Protein AF-A0A957HAY8-F1 (afdb_monomer_lite)

Sequence (74 aa):
MLQLGAPFSLDEIRDSFAQEHPAVHAFFAAIPPEQFFAAPPEIWSPADNLAHLIKSCQPVLLGLKLPRLALRMR

pLDDT: mean 86.29, std 14.27, range [41.53, 98.12]

Structure (mmCIF, N/CA/C/O backbone):
data_AF-A0A957HAY8-F1
#
_entry.id   AF-A0A957HAY8-F1
#
loop_
_atom_site.group_PDB
_atom_site.id
_atom_site.type_symbol
_atom_site.label_atom_id
_atom_site.label_alt_id
_atom_site.label_comp_id
_atom_site.label_asym_id
_atom_site.label_entity_id
_atom_site.label_seq_id
_atom_site.pdbx_PDB_ins_code
_atom_site.Cartn_x
_atom_site.Cartn_y
_atom_site.Cartn_z
_atom_site.occupancy
_atom_site.B_iso_or_equiv
_atom_site.auth_seq_id
_atom_site.auth_comp_id
_atom_site.auth_asym_id
_atom_site.auth_atom_id
_atom_site.pdbx_PDB_model_num
ATOM 1 N N . MET A 1 1 ? -13.196 21.417 0.606 1.00 41.53 1 MET A N 1
ATOM 2 C CA . MET A 1 1 ? -13.626 20.470 1.656 1.00 41.53 1 MET A CA 1
ATOM 3 C C . MET A 1 1 ? -13.668 19.103 0.991 1.00 41.53 1 MET A C 1
ATOM 5 O O . MET A 1 1 ? -14.393 18.972 0.015 1.00 41.53 1 MET A O 1
ATOM 9 N N . LEU A 1 2 ? -12.812 18.152 1.383 1.00 46.22 2 LEU A N 1
ATOM 10 C CA . LEU A 1 2 ? -12.847 16.792 0.827 1.00 46.22 2 LEU A CA 1
ATOM 11 C C . LEU A 1 2 ? -14.173 16.156 1.248 1.00 46.22 2 LEU A C 1
ATOM 13 O O . LEU A 1 2 ? -14.386 15.883 2.428 1.00 46.22 2 LEU A O 1
ATOM 17 N N . GLN A 1 3 ? -15.087 16.012 0.296 1.00 46.75 3 GLN A N 1
ATOM 18 C CA . GLN A 1 3 ? -16.382 15.393 0.522 1.00 46.75 3 GLN A CA 1
ATOM 19 C C . GLN A 1 3 ? -16.166 13.879 0.485 1.00 46.75 3 GLN A C 1
ATOM 21 O O . GLN A 1 3 ? -16.232 13.250 -0.566 1.00 46.75 3 GLN A O 1
ATOM 26 N N . LEU A 1 4 ? -15.810 13.311 1.636 1.00 60.56 4 LEU A N 1
ATOM 27 C CA . LEU A 1 4 ? -15.798 11.864 1.825 1.00 60.56 4 LEU A CA 1
ATOM 28 C C . LEU A 1 4 ? -17.255 11.419 1.692 1.00 60.56 4 LEU A C 1
ATOM 30 O O . LEU A 1 4 ? -18.084 11.866 2.484 1.00 60.56 4 LEU A O 1
ATOM 34 N N . GLY A 1 5 ? -17.578 10.657 0.643 1.00 57.19 5 GLY A N 1
ATOM 35 C CA . GLY A 1 5 ? -18.938 10.194 0.374 1.00 57.19 5 GLY A CA 1
ATOM 36 C C . GLY A 1 5 ? -19.525 9.568 1.632 1.00 57.19 5 GLY A C 1
ATOM 37 O O . GLY A 1 5 ? -19.080 8.521 2.069 1.00 57.19 5 GLY A O 1
ATOM 38 N N . ALA A 1 6 ? -20.456 10.255 2.282 1.00 58.44 6 ALA A N 1
ATOM 39 C CA . ALA A 1 6 ? -21.148 9.706 3.432 1.00 58.44 6 ALA A CA 1
ATOM 40 C C . ALA A 1 6 ? -22.440 9.045 2.943 1.00 58.44 6 ALA A C 1
ATOM 42 O O . ALA A 1 6 ? -23.115 9.637 2.091 1.00 58.44 6 ALA A O 1
ATOM 43 N N . PRO A 1 7 ? -22.821 7.888 3.514 1.00 58.41 7 PRO A N 1
ATOM 44 C CA . PRO A 1 7 ? -22.166 7.173 4.623 1.00 58.41 7 PRO A CA 1
ATOM 45 C C . PRO A 1 7 ? -21.120 6.119 4.184 1.00 58.41 7 PRO A C 1
ATOM 47 O O . PRO A 1 7 ? -21.304 5.454 3.175 1.00 58.41 7 PRO A O 1
ATOM 50 N N . PHE A 1 8 ? -20.066 5.935 4.998 1.00 76.69 8 PHE A N 1
ATOM 51 C CA . PHE A 1 8 ? -19.239 4.717 5.029 1.00 76.69 8 PHE A CA 1
ATOM 52 C C . PHE A 1 8 ? -19.261 4.150 6.459 1.00 76.69 8 PHE A C 1
ATOM 54 O O . PHE A 1 8 ? -18.672 4.717 7.384 1.00 76.69 8 PHE A O 1
ATOM 61 N N . SER A 1 9 ? -19.986 3.058 6.665 1.00 87.94 9 SER A N 1
ATOM 62 C CA . SER A 1 9 ? -19.999 2.247 7.882 1.00 87.94 9 SER A CA 1
ATOM 63 C C . SER A 1 9 ? -18.685 1.479 8.051 1.00 87.94 9 SER A C 1
ATOM 65 O O . SER A 1 9 ? -17.883 1.351 7.127 1.00 87.94 9 SER A O 1
ATOM 67 N N . LEU A 1 10 ? -18.445 0.946 9.254 1.00 85.31 10 LEU A N 1
ATOM 68 C CA . LEU A 1 10 ? -17.259 0.123 9.508 1.00 85.31 10 LEU A CA 1
ATOM 69 C C . LEU A 1 10 ? -17.201 -1.097 8.578 1.00 85.31 10 LEU A C 1
ATOM 71 O O . LEU A 1 10 ? -16.113 -1.464 8.137 1.00 85.31 10 LEU A O 1
ATOM 75 N N . ASP A 1 11 ? -18.349 -1.709 8.300 1.00 90.06 11 ASP A N 1
ATOM 76 C CA . ASP A 1 11 ? -18.425 -2.888 7.445 1.00 90.06 11 ASP A CA 1
ATOM 77 C C . ASP A 1 11 ? -18.192 -2.506 5.978 1.00 90.06 11 ASP A C 1
ATOM 79 O O . ASP A 1 11 ? -17.352 -3.123 5.337 1.00 90.06 11 ASP A O 1
ATOM 83 N N . GLU A 1 12 ? -18.754 -1.392 5.494 1.00 89.00 12 GLU A N 1
ATOM 84 C CA . GLU A 1 12 ? -18.448 -0.867 4.149 1.00 89.00 12 GLU A CA 1
ATOM 85 C C . GLU A 1 12 ? -16.957 -0.538 3.973 1.00 89.00 12 GLU A C 1
ATOM 87 O O . GLU A 1 12 ? -16.372 -0.817 2.925 1.00 89.00 12 GLU A O 1
ATOM 92 N N . ILE A 1 13 ? -16.306 0.010 5.006 1.00 88.31 13 ILE A N 1
ATOM 93 C CA . ILE A 1 13 ? -14.859 0.266 4.983 1.00 88.31 13 ILE A CA 1
ATOM 94 C C . ILE A 1 13 ? -14.086 -1.057 4.913 1.00 88.31 13 ILE A C 1
ATOM 96 O O . ILE A 1 13 ? -13.143 -1.175 4.132 1.00 88.31 13 ILE A O 1
ATOM 100 N 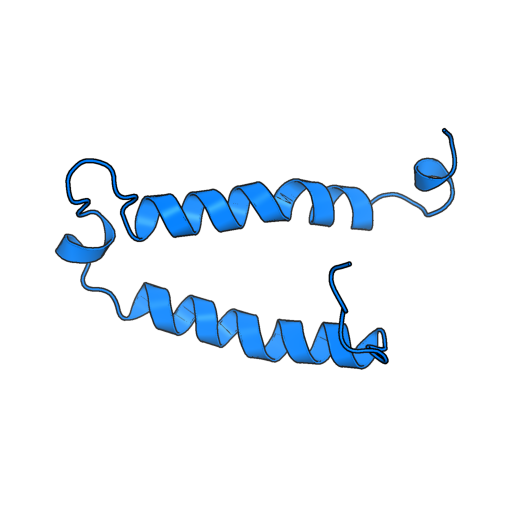N . ARG A 1 14 ? -14.464 -2.056 5.718 1.00 89.44 14 ARG A N 1
ATOM 101 C CA . ARG A 1 14 ? -13.805 -3.372 5.728 1.00 89.44 14 ARG A CA 1
ATOM 102 C C . ARG A 1 14 ? -13.958 -4.097 4.401 1.00 89.44 14 ARG A C 1
ATOM 104 O O . ARG A 1 14 ? -12.962 -4.605 3.892 1.00 89.44 14 ARG A O 1
ATOM 111 N N . ASP A 1 15 ? -15.162 -4.103 3.849 1.00 90.94 15 ASP A N 1
ATOM 112 C CA . ASP A 1 15 ? -15.466 -4.726 2.567 1.00 90.94 15 ASP A CA 1
ATOM 113 C C . ASP A 1 15 ? -14.684 -4.046 1.444 1.00 90.94 15 ASP A C 1
ATOM 115 O O . ASP A 1 15 ? -14.055 -4.727 0.635 1.00 90.94 15 ASP A O 1
ATOM 119 N N . SER A 1 16 ? -14.614 -2.711 1.455 1.00 89.50 16 SER A N 1
ATOM 120 C CA . SER A 1 16 ? -13.793 -1.962 0.499 1.00 89.50 16 SER A CA 1
ATOM 121 C C . SER A 1 16 ? -12.317 -2.349 0.609 1.00 89.50 16 SER A C 1
ATOM 123 O O . SER A 1 16 ? -11.684 -2.640 -0.398 1.00 89.50 16 SER A O 1
ATOM 125 N N . PHE A 1 17 ? -11.753 -2.445 1.820 1.00 89.00 17 PHE A N 1
ATOM 126 C CA . PHE A 1 17 ? -10.368 -2.905 1.989 1.00 89.00 17 PHE A CA 1
ATOM 127 C C . PHE A 1 17 ? -10.156 -4.343 1.499 1.00 89.00 17 PHE A 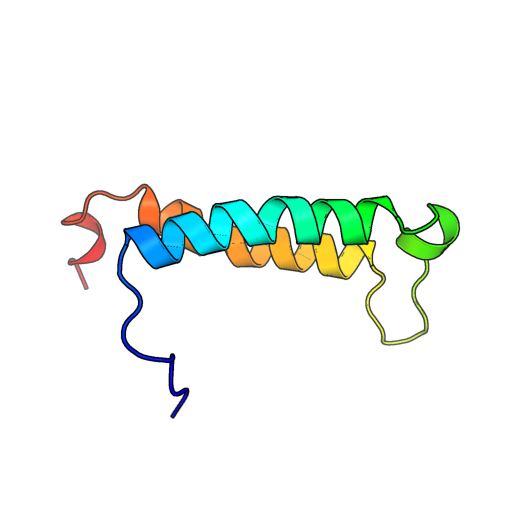C 1
ATOM 129 O O . PHE A 1 17 ? -9.121 -4.632 0.895 1.00 89.00 17 PHE A O 1
ATOM 136 N N . ALA A 1 18 ? -11.113 -5.240 1.747 1.00 90.75 18 ALA A N 1
ATOM 137 C CA . ALA A 1 18 ? -11.048 -6.627 1.298 1.00 90.75 18 ALA A CA 1
ATOM 138 C C . ALA A 1 18 ? -11.091 -6.754 -0.236 1.00 90.75 18 ALA A C 1
ATOM 140 O O . ALA A 1 18 ? -10.496 -7.682 -0.780 1.00 90.75 18 ALA A O 1
ATOM 141 N N . GLN A 1 19 ? -11.752 -5.819 -0.924 1.00 91.06 19 GLN A N 1
ATOM 142 C CA . GLN A 1 19 ? -11.824 -5.755 -2.386 1.00 91.06 19 GLN A CA 1
ATOM 143 C C . GLN A 1 19 ? -10.607 -5.056 -3.008 1.00 91.06 19 GLN A C 1
ATOM 145 O O . GLN A 1 19 ? -10.014 -5.569 -3.955 1.00 91.06 19 GLN A O 1
ATOM 150 N N . GLU A 1 20 ? -10.195 -3.913 -2.462 1.00 91.12 20 GLU A N 1
ATOM 151 C CA . GLU A 1 20 ? -9.118 -3.095 -3.027 1.00 91.12 20 GLU A CA 1
ATOM 152 C C . GLU A 1 20 ? -7.737 -3.731 -2.837 1.00 91.12 20 GLU A C 1
ATOM 154 O O . GLU A 1 20 ? -6.883 -3.650 -3.717 1.00 91.12 20 GLU A O 1
ATOM 159 N N . HIS A 1 21 ? -7.497 -4.419 -1.715 1.00 91.75 21 HIS A N 1
ATOM 160 C CA . HIS A 1 21 ? -6.198 -5.043 -1.454 1.00 91.75 21 HIS A CA 1
ATOM 161 C C . HIS A 1 21 ? -5.760 -6.042 -2.547 1.00 91.75 21 HIS A C 1
ATOM 163 O O . HIS A 1 21 ? -4.654 -5.886 -3.075 1.00 91.75 21 HIS A O 1
ATOM 169 N N . PRO A 1 22 ? -6.567 -7.056 -2.931 1.00 95.19 22 PRO A N 1
ATOM 170 C CA . PRO A 1 22 ? -6.191 -7.962 -4.012 1.00 95.19 22 PRO A CA 1
ATOM 171 C C . PRO A 1 22 ? -6.102 -7.253 -5.370 1.00 95.19 22 PRO A C 1
ATOM 173 O O . PRO A 1 22 ? -5.269 -7.649 -6.182 1.00 95.19 22 PRO A O 1
ATOM 176 N N . ALA A 1 23 ? -6.892 -6.200 -5.613 1.00 94.69 23 ALA A N 1
ATOM 177 C CA . ALA A 1 23 ? -6.819 -5.418 -6.848 1.00 94.69 23 ALA A CA 1
ATOM 178 C C . ALA A 1 23 ? -5.482 -4.666 -6.971 1.00 94.69 23 ALA A C 1
ATOM 180 O O . ALA A 1 23 ? -4.807 -4.770 -7.996 1.00 94.69 23 ALA A O 1
ATOM 181 N N . VAL A 1 24 ? -5.048 -3.986 -5.904 1.00 94.75 24 VAL A N 1
ATOM 182 C CA . VAL A 1 24 ? -3.740 -3.313 -5.838 1.00 94.75 24 VAL A CA 1
ATOM 183 C C . VAL A 1 24 ? -2.602 -4.323 -5.986 1.00 94.75 24 VAL A C 1
ATOM 185 O O . VAL A 1 24 ? -1.662 -4.087 -6.745 1.00 94.75 24 VAL A O 1
ATOM 188 N N . HIS A 1 25 ? -2.692 -5.470 -5.307 1.00 95.69 25 HIS A N 1
ATOM 189 C CA . HIS A 1 25 ? -1.708 -6.540 -5.455 1.00 95.69 25 HIS A CA 1
ATOM 190 C C . HIS A 1 25 ? -1.627 -7.038 -6.905 1.00 95.69 25 HIS A C 1
ATOM 192 O O . HIS A 1 25 ? -0.536 -7.112 -7.465 1.00 95.69 25 HIS A O 1
ATOM 198 N N . ALA A 1 26 ? -2.768 -7.349 -7.527 1.00 97.62 26 ALA A N 1
ATOM 199 C CA . ALA A 1 26 ? -2.824 -7.827 -8.905 1.00 97.62 26 ALA A CA 1
ATOM 200 C C . ALA A 1 26 ? -2.254 -6.802 -9.895 1.00 97.62 26 ALA A C 1
ATOM 202 O O . ALA A 1 26 ? -1.513 -7.185 -10.798 1.00 97.62 26 ALA A O 1
ATOM 203 N N . PHE A 1 27 ? -2.543 -5.512 -9.696 1.00 97.25 27 PHE A N 1
ATOM 204 C CA . PHE A 1 27 ? -1.991 -4.433 -10.510 1.00 97.25 27 PHE A CA 1
ATOM 205 C C . PHE A 1 27 ? -0.459 -4.433 -10.491 1.00 97.25 27 PHE A C 1
ATOM 207 O O . PHE A 1 27 ? 0.158 -4.508 -11.549 1.00 97.25 27 PHE A O 1
ATOM 214 N N . PHE A 1 28 ? 0.163 -4.400 -9.307 1.00 97.38 28 PHE A N 1
ATOM 215 C CA . PHE A 1 28 ? 1.626 -4.364 -9.213 1.00 97.38 28 PHE A CA 1
ATOM 216 C C . PHE A 1 28 ? 2.280 -5.685 -9.634 1.00 97.38 28 PHE A C 1
ATOM 218 O O . PHE A 1 28 ? 3.335 -5.660 -10.262 1.00 97.38 28 PHE A O 1
ATOM 225 N N . ALA A 1 29 ? 1.654 -6.829 -9.342 1.00 97.25 29 ALA A N 1
ATOM 226 C CA . ALA A 1 29 ? 2.161 -8.145 -9.733 1.00 97.25 29 ALA A CA 1
ATOM 227 C C . ALA A 1 29 ? 2.134 -8.382 -11.253 1.00 97.25 29 ALA A C 1
ATOM 229 O O . ALA A 1 29 ? 2.893 -9.206 -11.757 1.00 97.25 29 ALA A O 1
ATOM 230 N N . ALA A 1 30 ? 1.271 -7.674 -11.985 1.00 98.12 30 ALA A N 1
ATOM 231 C CA . ALA A 1 30 ? 1.200 -7.751 -13.440 1.00 98.12 30 ALA A CA 1
ATOM 232 C C . ALA A 1 30 ? 2.298 -6.939 -14.153 1.00 98.12 30 ALA A C 1
ATOM 234 O O . ALA A 1 30 ? 2.464 -7.084 -15.364 1.00 98.12 30 ALA A O 1
ATOM 235 N N . ILE A 1 31 ? 3.041 -6.083 -13.438 1.00 97.81 31 ILE A N 1
ATOM 236 C CA . ILE A 1 31 ? 4.091 -5.249 -14.031 1.00 97.81 31 ILE A CA 1
ATOM 237 C C . ILE A 1 31 ? 5.353 -6.100 -14.246 1.00 97.81 31 ILE A C 1
ATOM 239 O O . ILE A 1 31 ? 5.852 -6.692 -13.285 1.00 97.81 31 ILE A O 1
ATOM 243 N N . PRO A 1 32 ? 5.917 -6.146 -15.469 1.00 97.88 32 PRO A N 1
ATOM 244 C CA . PRO A 1 32 ? 7.174 -6.842 -15.716 1.00 97.88 32 PRO A CA 1
ATOM 245 C C . PRO A 1 32 ? 8.305 -6.309 -14.821 1.00 97.88 32 PRO A C 1
ATOM 247 O O . PRO A 1 32 ? 8.383 -5.092 -14.625 1.00 97.88 32 PRO A O 1
ATOM 250 N N . PRO A 1 33 ? 9.201 -7.163 -14.291 1.00 96.38 33 PRO A N 1
ATOM 251 C CA . PRO A 1 33 ? 10.226 -6.742 -13.334 1.00 96.38 33 PRO A CA 1
ATOM 252 C C . PRO A 1 33 ? 11.072 -5.555 -13.810 1.00 96.38 33 PRO A C 1
ATOM 254 O O . PRO A 1 33 ? 11.317 -4.619 -13.055 1.00 96.38 33 PRO A O 1
ATOM 257 N N . GLU A 1 34 ? 11.473 -5.551 -15.078 1.00 96.31 34 GLU A N 1
ATOM 258 C CA . GLU A 1 34 ? 12.263 -4.480 -15.678 1.00 96.31 34 GLU A CA 1
ATOM 259 C C . GLU A 1 34 ? 11.525 -3.136 -15.711 1.00 96.31 34 GLU A C 1
ATOM 261 O O . GLU A 1 34 ? 12.154 -2.091 -15.572 1.00 96.31 34 GLU A O 1
ATOM 266 N N . GLN A 1 35 ? 10.196 -3.151 -15.833 1.00 96.44 35 GLN A N 1
ATOM 267 C CA . GLN A 1 35 ? 9.361 -1.947 -15.798 1.00 96.44 35 GLN A CA 1
ATOM 268 C C . GLN A 1 35 ? 9.028 -1.539 -14.364 1.00 96.44 35 GLN A C 1
ATOM 270 O O . GLN A 1 35 ? 8.941 -0.352 -14.062 1.00 96.44 35 GLN A O 1
ATOM 275 N N . PHE A 1 36 ? 8.881 -2.512 -13.465 1.00 97.56 36 PHE A N 1
ATOM 276 C CA . PHE A 1 36 ? 8.545 -2.276 -12.065 1.00 97.56 36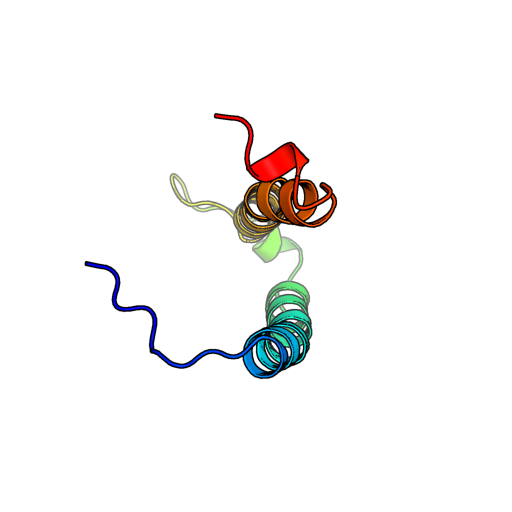 PHE A CA 1
ATOM 277 C C . PHE A 1 36 ? 9.610 -1.439 -11.343 1.00 97.56 36 PHE A C 1
ATOM 279 O O . PHE A 1 36 ? 9.272 -0.594 -10.513 1.00 97.56 36 PHE A O 1
ATOM 286 N N . PHE A 1 37 ? 10.882 -1.633 -11.697 1.00 96.75 37 PHE A N 1
ATOM 287 C CA . PHE A 1 37 ? 12.008 -0.865 -11.157 1.00 96.75 37 PHE A CA 1
ATOM 288 C C . PHE A 1 37 ? 12.446 0.313 -12.041 1.00 96.75 37 PHE A C 1
ATOM 290 O O . PHE A 1 37 ? 13.316 1.082 -11.634 1.00 96.75 37 PHE A O 1
ATOM 297 N N . ALA A 1 38 ? 11.876 0.478 -13.237 1.00 95.94 38 ALA A N 1
ATOM 298 C CA . ALA A 1 38 ? 12.224 1.588 -14.116 1.00 95.94 38 ALA A CA 1
ATOM 299 C C . ALA A 1 38 ? 11.520 2.883 -13.685 1.00 95.94 38 ALA A C 1
ATOM 301 O O . ALA A 1 38 ? 10.324 2.901 -13.397 1.00 95.94 38 ALA A O 1
ATOM 302 N N . ALA A 1 39 ? 12.267 3.986 -13.6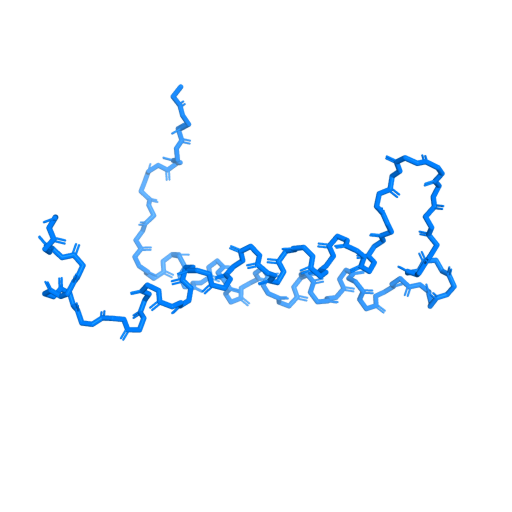99 1.00 92.56 39 ALA A N 1
ATOM 303 C CA . ALA A 1 39 ? 11.767 5.329 -13.434 1.00 92.56 39 ALA A CA 1
ATOM 304 C C . ALA A 1 39 ? 12.255 6.288 -14.531 1.00 92.56 39 ALA A C 1
ATOM 306 O O . ALA A 1 39 ? 13.468 6.409 -14.735 1.00 92.56 39 ALA A O 1
ATOM 307 N N . PRO A 1 40 ? 11.353 6.994 -15.234 1.00 89.44 40 PRO A N 1
ATOM 308 C CA . PRO A 1 40 ? 11.728 8.186 -15.983 1.00 89.44 40 PRO A CA 1
ATOM 309 C C . PRO A 1 40 ? 12.327 9.250 -15.046 1.00 89.44 40 PRO A C 1
ATOM 311 O O . PRO A 1 40 ? 12.029 9.247 -13.848 1.00 89.44 40 PRO A O 1
ATOM 314 N N . PRO A 1 41 ? 13.128 10.198 -15.564 1.00 92.19 41 PRO A N 1
ATOM 315 C CA . PRO A 1 41 ? 13.587 11.329 -14.767 1.00 92.19 41 PRO A CA 1
ATOM 316 C C . PRO A 1 41 ? 12.408 12.048 -14.098 1.00 92.19 41 PRO A C 1
ATOM 318 O O . PRO A 1 41 ? 11.392 12.297 -14.741 1.00 92.19 41 PRO A O 1
ATOM 321 N N . GLU A 1 42 ? 12.560 12.367 -12.812 1.00 92.06 42 GLU A N 1
ATOM 322 C CA . GLU A 1 42 ? 11.583 13.115 -12.000 1.00 92.06 42 GLU A CA 1
ATOM 323 C C . GLU A 1 42 ? 10.241 12.406 -11.724 1.00 92.06 42 GLU A C 1
ATOM 325 O O . GLU A 1 42 ? 9.350 12.999 -11.118 1.00 92.06 42 GLU A O 1
ATOM 330 N N . ILE A 1 43 ? 10.096 11.126 -12.086 1.00 94.06 43 ILE A N 1
ATOM 331 C CA . ILE A 1 43 ? 8.902 10.318 -11.798 1.00 94.06 43 ILE A CA 1
ATOM 332 C C . ILE A 1 43 ? 9.305 9.115 -10.940 1.00 94.06 43 ILE A C 1
ATOM 334 O O . ILE A 1 43 ? 10.343 8.499 -11.160 1.00 94.06 43 ILE A O 1
ATOM 338 N N . TRP A 1 44 ? 8.487 8.760 -9.950 1.00 95.69 44 TRP A N 1
ATOM 339 C CA . TRP A 1 44 ? 8.692 7.543 -9.161 1.00 95.69 44 TRP A CA 1
ATOM 340 C C . TRP A 1 44 ? 8.482 6.281 -10.000 1.00 95.69 44 TRP A C 1
ATOM 342 O O . TRP A 1 44 ? 7.511 6.192 -10.755 1.00 95.69 44 TRP A O 1
ATOM 352 N N . SER A 1 45 ? 9.336 5.270 -9.806 1.00 97.38 45 SER A N 1
ATOM 353 C CA . SER A 1 45 ? 9.071 3.934 -10.350 1.00 97.38 45 SER A CA 1
ATOM 354 C C . SER A 1 45 ? 7.795 3.338 -9.732 1.00 97.38 45 SER A C 1
ATOM 356 O O . SER A 1 45 ? 7.338 3.786 -8.668 1.00 97.38 45 SER A O 1
ATOM 358 N N . PRO A 1 46 ? 7.197 2.301 -10.340 1.00 97.38 46 PRO A N 1
ATOM 359 C CA . PRO A 1 46 ? 6.157 1.519 -9.678 1.00 97.38 46 PRO A CA 1
ATOM 360 C C . PRO A 1 46 ? 6.595 0.986 -8.302 1.00 97.38 46 PRO A C 1
ATOM 362 O O . PRO A 1 46 ? 5.812 1.043 -7.352 1.00 97.38 46 PRO A O 1
ATOM 365 N N . ALA A 1 47 ? 7.852 0.551 -8.163 1.00 97.31 47 ALA A N 1
ATOM 366 C CA . ALA A 1 47 ? 8.419 0.111 -6.890 1.00 97.31 47 ALA A CA 1
ATOM 367 C C . ALA A 1 47 ? 8.461 1.232 -5.838 1.00 97.31 47 ALA A C 1
ATOM 369 O O . ALA A 1 47 ? 8.047 1.021 -4.696 1.00 97.31 47 ALA A O 1
ATOM 370 N N . ASP A 1 48 ? 8.908 2.431 -6.219 1.00 97.50 48 ASP A N 1
ATOM 371 C CA . ASP A 1 48 ? 8.957 3.596 -5.327 1.00 97.50 48 ASP A CA 1
ATOM 372 C C . ASP A 1 48 ? 7.554 4.026 -4.893 1.00 97.50 48 ASP A C 1
ATOM 374 O O . ASP A 1 48 ? 7.325 4.297 -3.712 1.00 97.50 48 ASP A O 1
ATOM 378 N N . ASN A 1 49 ? 6.596 4.018 -5.825 1.00 96.44 49 ASN A N 1
ATOM 379 C CA . ASN A 1 49 ? 5.189 4.282 -5.533 1.00 96.44 49 ASN A CA 1
ATOM 380 C C . ASN A 1 49 ? 4.626 3.271 -4.528 1.00 96.44 49 ASN A C 1
ATOM 382 O O . ASN A 1 49 ? 4.030 3.671 -3.527 1.00 96.44 49 ASN A O 1
ATOM 386 N N . LEU A 1 50 ? 4.837 1.969 -4.748 1.00 96.25 50 LEU A N 1
ATOM 387 C CA . LEU A 1 50 ? 4.360 0.933 -3.832 1.00 96.25 50 LEU A CA 1
ATOM 388 C C . LEU A 1 50 ? 5.016 1.059 -2.450 1.00 96.25 50 LEU A C 1
ATOM 390 O O . LEU A 1 50 ? 4.335 0.990 -1.426 1.00 96.25 50 LEU A O 1
ATOM 394 N N . ALA A 1 51 ? 6.326 1.306 -2.402 1.00 96.69 51 ALA A N 1
ATOM 395 C CA . ALA A 1 51 ? 7.038 1.531 -1.150 1.00 96.69 51 ALA A CA 1
ATOM 396 C C . ALA A 1 51 ? 6.510 2.768 -0.408 1.00 96.69 51 ALA A C 1
ATOM 398 O O . ALA A 1 51 ? 6.359 2.736 0.816 1.00 96.69 51 ALA A O 1
ATOM 399 N N . HIS A 1 52 ? 6.210 3.851 -1.130 1.00 96.19 52 HIS A N 1
ATOM 400 C CA . HIS A 1 52 ? 5.595 5.042 -0.559 1.00 96.19 52 HIS A CA 1
ATOM 401 C C . HIS A 1 52 ? 4.198 4.742 -0.004 1.00 96.19 52 HIS A C 1
ATOM 403 O O . HIS A 1 52 ? 3.929 5.089 1.144 1.00 96.19 52 HIS A O 1
ATOM 409 N N . LEU A 1 53 ? 3.342 4.044 -0.757 1.00 93.62 53 LEU A N 1
ATOM 410 C CA . LEU A 1 53 ? 2.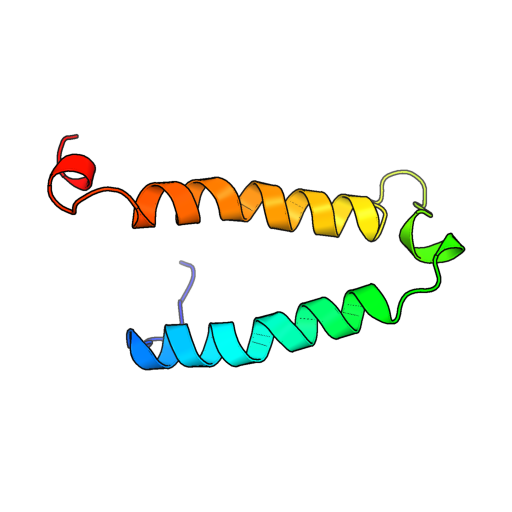005 3.645 -0.304 1.00 93.62 53 LEU A CA 1
ATOM 411 C C . LEU A 1 53 ? 2.067 2.840 1.002 1.00 93.62 53 LEU A C 1
ATOM 413 O O . LEU A 1 53 ? 1.386 3.182 1.968 1.00 93.62 53 LEU A O 1
ATOM 417 N N . ILE A 1 54 ? 2.945 1.833 1.074 1.00 93.81 54 ILE A N 1
ATOM 418 C CA . ILE A 1 54 ? 3.142 1.018 2.283 1.00 93.81 54 ILE A CA 1
ATOM 419 C C . ILE A 1 54 ? 3.546 1.894 3.477 1.00 93.81 54 ILE A C 1
ATOM 421 O O . ILE A 1 54 ? 2.956 1.790 4.557 1.00 93.81 54 ILE A O 1
ATOM 425 N N . LYS A 1 55 ? 4.531 2.781 3.288 1.00 95.62 55 LYS A N 1
ATOM 426 C CA . LYS A 1 55 ? 5.017 3.683 4.345 1.00 95.62 55 LYS A CA 1
ATOM 427 C C . LYS A 1 55 ? 3.931 4.653 4.807 1.00 95.62 55 LYS A C 1
ATOM 429 O O . LYS A 1 55 ? 3.771 4.858 6.008 1.00 95.62 55 LYS A O 1
ATOM 434 N N . SER A 1 56 ? 3.152 5.203 3.882 1.00 94.00 56 SER A N 1
ATOM 435 C CA . SER A 1 56 ? 2.071 6.148 4.175 1.00 94.00 56 SER A CA 1
ATOM 436 C C . SER A 1 56 ? 0.906 5.503 4.938 1.00 94.00 56 SER A C 1
ATOM 438 O O . SER A 1 56 ? 0.250 6.174 5.733 1.00 94.00 56 SER A O 1
ATOM 440 N N . CYS A 1 57 ? 0.678 4.193 4.790 1.00 90.19 57 CYS A N 1
ATOM 441 C CA . CYS A 1 57 ? -0.318 3.459 5.580 1.00 90.19 57 CYS A CA 1
ATOM 442 C C . CYS A 1 57 ? 0.144 3.132 7.013 1.00 90.19 57 CYS A C 1
ATOM 444 O O . CYS A 1 57 ? -0.686 2.894 7.896 1.00 90.19 57 CYS A O 1
ATOM 446 N N . GLN A 1 58 ? 1.452 3.118 7.277 1.00 91.25 58 GLN A N 1
ATOM 447 C CA . GLN A 1 58 ? 2.008 2.660 8.551 1.00 91.25 58 GLN A CA 1
ATOM 448 C C . GLN A 1 58 ? 1.523 3.469 9.775 1.00 91.25 58 GLN A C 1
ATOM 450 O O . GLN A 1 58 ? 1.148 2.841 10.769 1.00 91.25 58 GLN A O 1
ATOM 455 N N . PRO A 1 59 ? 1.431 4.816 9.743 1.00 89.88 59 PRO A N 1
ATOM 456 C CA . PRO A 1 59 ? 0.897 5.591 10.865 1.00 89.88 59 PRO A CA 1
ATOM 457 C C . PRO A 1 59 ? -0.566 5.269 11.189 1.00 89.88 59 PRO A C 1
ATOM 459 O O . PRO A 1 59 ? -0.936 5.210 12.360 1.00 89.88 59 PRO A O 1
ATOM 462 N N . VAL A 1 60 ? -1.392 5.005 10.170 1.00 88.50 60 VAL A N 1
ATOM 463 C CA . VAL A 1 60 ? -2.802 4.629 10.359 1.00 88.50 60 VAL A CA 1
ATOM 464 C C . VAL A 1 60 ? -2.892 3.284 11.077 1.00 88.50 60 VAL A C 1
ATOM 466 O O . VAL A 1 60 ? -3.612 3.155 12.066 1.00 88.50 60 VAL A O 1
ATOM 469 N N . LEU A 1 61 ? -2.100 2.301 10.639 1.00 88.38 61 LEU A N 1
AT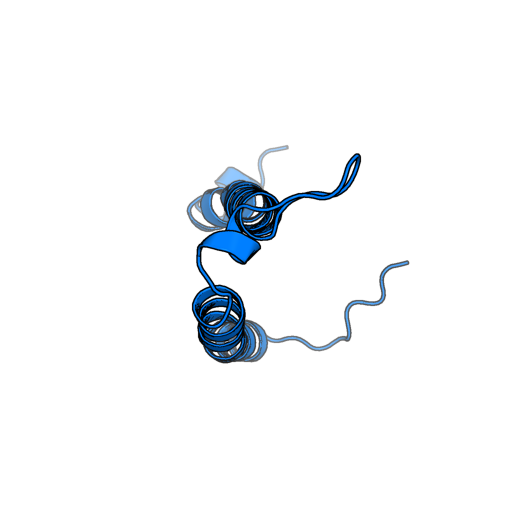OM 470 C CA . LEU A 1 61 ? -2.028 0.988 11.285 1.00 88.38 61 LEU A CA 1
ATOM 471 C C . LEU A 1 61 ? -1.558 1.083 12.741 1.00 88.38 61 LEU A C 1
ATOM 473 O O . LEU A 1 61 ? -2.085 0.377 13.600 1.00 88.38 61 LEU A O 1
ATOM 477 N N . LEU A 1 62 ? -0.582 1.947 13.029 1.00 89.00 62 LEU A N 1
ATOM 478 C CA . LEU A 1 62 ? -0.127 2.198 14.398 1.00 89.00 62 LEU A CA 1
ATOM 479 C C . LEU A 1 62 ? -1.239 2.824 15.247 1.00 89.00 62 LEU A C 1
ATOM 481 O O . LEU A 1 62 ? -1.491 2.349 16.352 1.00 89.00 62 LEU A O 1
ATOM 485 N N . GLY A 1 63 ? -1.949 3.822 14.717 1.00 88.00 63 GLY A N 1
ATOM 486 C CA . GLY A 1 63 ? -3.075 4.461 15.399 1.00 88.00 63 GLY A CA 1
ATOM 487 C C . GLY A 1 63 ? -4.208 3.487 15.732 1.00 88.00 63 GLY A C 1
ATOM 488 O O . GLY A 1 63 ? -4.724 3.510 16.846 1.00 88.00 63 GLY A O 1
ATOM 489 N N . LEU A 1 64 ? -4.550 2.575 14.814 1.00 85.50 64 LEU A N 1
ATOM 490 C CA . LEU A 1 64 ? -5.595 1.564 15.030 1.00 85.50 64 LEU A CA 1
ATOM 491 C C . LEU A 1 64 ? -5.245 0.530 16.112 1.00 85.50 64 LEU A C 1
ATOM 493 O O . LEU A 1 64 ? -6.148 -0.088 16.673 1.00 85.50 64 LEU A O 1
ATOM 497 N N . LYS A 1 65 ? -3.957 0.338 16.422 1.00 84.56 65 LYS A N 1
ATOM 498 C CA . LYS A 1 65 ? -3.498 -0.557 17.498 1.00 84.56 65 LYS A CA 1
ATOM 499 C C . LYS A 1 65 ? -3.538 0.093 18.882 1.00 84.56 65 LYS A C 1
ATOM 501 O O . LYS A 1 65 ? -3.407 -0.613 19.881 1.00 84.56 65 LYS A O 1
ATOM 506 N N . LEU A 1 66 ? -3.694 1.414 18.964 1.00 85.06 66 LEU A N 1
ATOM 507 C CA . LEU A 1 66 ? -3.756 2.110 20.242 1.00 85.06 66 LEU A CA 1
ATOM 508 C C . LEU A 1 66 ? -5.153 1.973 20.866 1.00 85.06 66 LEU A C 1
ATOM 510 O O . LEU A 1 66 ? -6.164 2.139 20.177 1.00 85.06 66 LEU A O 1
ATOM 514 N N . PRO A 1 67 ? -5.251 1.719 22.183 1.00 81.94 67 PRO A N 1
ATOM 515 C CA . PRO A 1 67 ? -6.534 1.758 22.864 1.00 81.94 67 PRO A CA 1
ATOM 516 C C . PRO A 1 67 ? -7.141 3.160 22.735 1.00 81.94 67 PRO A C 1
ATOM 518 O O . PRO A 1 67 ? -6.445 4.169 22.843 1.00 81.94 67 PRO A O 1
ATOM 521 N N . ARG A 1 68 ? -8.465 3.236 22.558 1.00 76.31 68 ARG A N 1
ATOM 522 C CA . ARG A 1 68 ? -9.211 4.492 22.321 1.00 76.31 68 ARG A CA 1
ATOM 523 C C . ARG A 1 68 ? -8.915 5.614 23.325 1.00 76.31 68 ARG A C 1
ATOM 525 O O . ARG A 1 68 ? -9.056 6.782 22.980 1.00 76.31 68 ARG A O 1
ATOM 532 N N . LEU A 1 69 ? -8.530 5.270 24.554 1.00 72.75 69 LEU A N 1
ATOM 533 C CA . LEU A 1 69 ? -8.158 6.228 25.598 1.00 72.75 69 LEU A CA 1
ATOM 534 C C . LEU A 1 69 ? -6.823 6.935 25.307 1.00 72.75 69 LEU A C 1
ATOM 536 O O . LEU A 1 69 ? -6.712 8.129 25.562 1.00 72.75 69 LEU A O 1
ATOM 540 N N . ALA A 1 70 ? -5.850 6.242 24.710 1.00 68.25 70 ALA A N 1
ATOM 541 C CA . ALA A 1 70 ? -4.549 6.814 24.358 1.00 68.25 70 ALA A CA 1
ATOM 542 C C . ALA A 1 70 ? -4.647 7.833 23.209 1.00 68.25 70 ALA A C 1
ATOM 544 O O . ALA A 1 70 ? -3.890 8.793 23.174 1.00 68.25 70 ALA A O 1
ATOM 545 N N . LEU A 1 71 ? -5.627 7.672 22.313 1.00 63.81 71 LEU A N 1
ATOM 546 C CA . LEU A 1 71 ? -5.897 8.603 21.207 1.00 63.81 71 LEU A CA 1
ATOM 547 C C . LEU A 1 71 ? -6.644 9.882 21.641 1.00 63.81 71 LEU A C 1
ATOM 549 O O . LEU A 1 71 ? -6.857 10.771 20.821 1.00 63.81 71 LEU A O 1
ATOM 553 N N . ARG A 1 72 ? -7.096 9.967 22.903 1.00 66.56 72 ARG A N 1
ATOM 554 C CA . ARG A 1 72 ? -7.877 11.100 23.435 1.00 66.56 72 ARG A CA 1
ATOM 555 C C . ARG A 1 72 ? -7.069 12.074 24.288 1.00 66.56 72 ARG A C 1
ATOM 557 O O . ARG A 1 72 ? -7.601 13.124 24.642 1.00 66.56 72 ARG A O 1
ATOM 564 N N . MET A 1 73 ? -5.827 11.747 24.629 1.00 60.44 73 MET A N 1
ATOM 565 C CA . MET A 1 73 ? -4.959 12.670 25.354 1.00 60.44 73 MET A CA 1
ATOM 566 C C . MET A 1 73 ? -4.317 13.615 24.333 1.00 60.44 73 MET A C 1
ATOM 568 O O . MET A 1 73 ? -3.534 13.169 23.498 1.00 60.44 73 MET A O 1
ATOM 572 N N . ARG A 1 74 ? -4.758 14.880 24.343 1.00 54.19 74 ARG A N 1
ATOM 573 C CA . ARG A 1 74 ? -4.195 15.976 23.537 1.00 54.19 74 ARG A CA 1
ATOM 574 C C . ARG A 1 74 ? -2.890 16.463 24.141 1.00 54.19 74 ARG A C 1
ATOM 576 O O . ARG A 1 74 ? -2.838 16.530 25.389 1.00 54.19 74 ARG A O 1
#

Secondary structure (DSSP, 8-state):
-----S---HHHHHHHHHHHHHHHHHHHHTS-HHHHT---TTS--HHHHHHHHHHHHHHHHHHHHS-TTGGG--

Foldseek 3Di:
DPPPPPDDDPVNVVVVCVVVVVVLVVVLVPDDPVQQCDDDPPGDHVVRVVVVVVVVCVVVVVVVPDDPVVVPDD

Radius of gyration: 16.72 Å; chains: 1; bounding box: 36×29×42 Å